Protein AF-A0A9P6MB24-F1 (afdb_monomer)

Sequence (117 aa):
MGVGLQVQPLVFEQLARLTQLQKLYVTWNPKPNLEDDEPVFQGSVDLRLDYGLGKLSSLRMLREISFVDTVQQMGEQEIDWILEHWKCVEEIYGELDSWNPDKDKALKERLALNGVS

Radius of gyration: 14.6 Å; Cα contacts (8 Å, |Δi|>4): 169; chains: 1; bounding box: 43×31×29 Å

Structure (mmCIF, N/CA/C/O backbone):
data_AF-A0A9P6MB24-F1
#
_entry.id   AF-A0A9P6MB24-F1
#
loop_
_atom_site.group_PDB
_atom_site.id
_atom_site.type_symbol
_atom_site.label_atom_id
_atom_site.label_alt_id
_atom_site.label_comp_id
_atom_site.label_asym_id
_atom_site.label_entity_id
_atom_site.label_seq_id
_atom_site.pdbx_PDB_ins_code
_atom_site.Cartn_x
_atom_site.Cartn_y
_atom_site.Cartn_z
_atom_site.occupancy
_atom_site.B_iso_or_equiv
_atom_site.auth_seq_id
_atom_site.auth_comp_id
_atom_site.auth_asym_id
_atom_site.auth_atom_id
_atom_site.pdbx_PDB_model_num
ATOM 1 N N . MET A 1 1 ? 18.573 -16.230 -15.167 1.00 31.64 1 MET A N 1
ATOM 2 C CA . MET A 1 1 ? 17.657 -17.271 -14.646 1.00 31.64 1 MET A CA 1
ATOM 3 C C . MET A 1 1 ? 16.977 -16.705 -13.408 1.00 31.64 1 MET A C 1
ATOM 5 O O . MET A 1 1 ? 17.660 -16.439 -12.430 1.00 31.64 1 MET A O 1
ATOM 9 N N . GLY A 1 2 ? 15.683 -16.385 -13.499 1.00 43.22 2 GLY A N 1
ATOM 10 C CA . GLY A 1 2 ? 14.943 -15.660 -12.462 1.00 43.22 2 GLY A CA 1
ATOM 11 C C . GLY A 1 2 ? 14.454 -16.584 -11.352 1.00 43.22 2 GLY A C 1
ATOM 12 O O . GLY A 1 2 ? 13.490 -17.316 -11.541 1.00 43.22 2 GLY A O 1
ATOM 13 N N . VAL A 1 3 ? 15.109 -16.527 -10.194 1.00 44.94 3 VAL A N 1
ATOM 14 C CA . VAL A 1 3 ? 14.710 -17.274 -8.986 1.00 44.94 3 VAL A CA 1
ATOM 15 C C . VAL A 1 3 ? 13.646 -16.523 -8.159 1.00 44.94 3 VAL A C 1
ATOM 17 O O . VAL A 1 3 ? 13.128 -17.059 -7.186 1.00 44.94 3 VAL A O 1
ATOM 20 N N . GLY A 1 4 ? 13.282 -15.292 -8.548 1.00 47.12 4 GLY A N 1
ATOM 21 C CA . GLY A 1 4 ? 12.396 -14.413 -7.768 1.00 47.12 4 GLY A CA 1
ATOM 22 C C . GLY A 1 4 ? 10.893 -14.715 -7.859 1.00 47.12 4 GLY A C 1
ATOM 23 O O . GLY A 1 4 ? 10.164 -14.456 -6.908 1.00 47.12 4 GLY A O 1
ATOM 24 N N . LEU A 1 5 ? 10.416 -15.312 -8.958 1.00 49.00 5 LEU A N 1
ATOM 25 C CA . LEU A 1 5 ? 8.972 -15.453 -9.224 1.00 49.00 5 LEU A CA 1
ATOM 26 C C . LEU A 1 5 ? 8.264 -16.527 -8.377 1.00 49.00 5 LEU A C 1
ATOM 28 O O . LEU A 1 5 ? 7.052 -16.461 -8.208 1.00 49.00 5 LEU A O 1
ATOM 32 N N . GLN A 1 6 ? 8.985 -17.514 -7.830 1.00 52.75 6 GLN A N 1
ATOM 33 C CA . GLN A 1 6 ? 8.358 -18.628 -7.097 1.00 52.75 6 GLN A CA 1
ATOM 34 C C . GLN A 1 6 ? 8.294 -18.437 -5.574 1.00 52.75 6 GLN A C 1
ATOM 36 O O . GLN A 1 6 ? 7.562 -19.165 -4.907 1.00 52.75 6 GLN A O 1
ATOM 41 N N . VAL A 1 7 ? 9.023 -17.471 -5.006 1.00 65.50 7 VAL A N 1
ATOM 42 C CA . VAL A 1 7 ? 9.099 -17.295 -3.541 1.00 65.50 7 VAL A CA 1
ATOM 43 C C . VAL A 1 7 ? 8.050 -16.306 -3.028 1.00 65.50 7 VAL A C 1
ATOM 45 O O . VAL A 1 7 ? 7.556 -16.440 -1.909 1.00 65.50 7 VAL A O 1
ATOM 48 N N . GLN A 1 8 ? 7.641 -15.346 -3.856 1.00 75.75 8 GLN A N 1
ATOM 49 C CA . GLN A 1 8 ? 6.714 -14.290 -3.457 1.00 75.75 8 GLN A CA 1
ATOM 50 C C . GLN A 1 8 ? 5.335 -14.794 -2.986 1.00 75.75 8 GLN A C 1
ATOM 52 O O . GLN A 1 8 ? 4.875 -14.333 -1.937 1.00 75.75 8 GLN A O 1
ATOM 57 N N . PRO A 1 9 ? 4.687 -15.776 -3.649 1.00 78.81 9 PRO A N 1
ATOM 58 C CA . PRO A 1 9 ? 3.403 -16.284 -3.174 1.00 78.81 9 PRO A CA 1
ATOM 59 C C . PRO A 1 9 ? 3.482 -16.886 -1.766 1.00 78.81 9 PRO A C 1
ATOM 61 O O . PRO A 1 9 ? 2.519 -16.762 -1.010 1.00 78.81 9 PRO A O 1
ATOM 64 N N . LEU A 1 10 ? 4.622 -17.498 -1.415 1.00 82.50 10 LEU A N 1
ATOM 65 C CA . LEU A 1 10 ? 4.873 -18.073 -0.093 1.00 82.50 10 LEU A CA 1
ATOM 66 C C . LEU A 1 10 ? 5.115 -16.981 0.955 1.00 82.50 10 LEU A C 1
ATOM 68 O O . LEU A 1 10 ? 4.602 -17.079 2.068 1.00 82.50 10 LEU A O 1
ATOM 72 N N . VAL A 1 11 ? 5.854 -15.923 0.602 1.00 85.25 11 VAL A N 1
ATOM 73 C CA . VAL A 1 11 ? 6.062 -14.760 1.482 1.00 85.25 11 VAL A CA 1
ATOM 74 C C . VAL A 1 11 ? 4.723 -14.116 1.829 1.00 85.25 11 VAL A C 1
ATOM 76 O O . VAL A 1 11 ? 4.441 -13.897 3.005 1.00 85.25 11 VAL A O 1
ATOM 79 N N . PHE A 1 12 ? 3.856 -13.895 0.838 1.00 89.56 12 PHE A N 1
ATOM 80 C CA . PHE A 1 12 ? 2.525 -13.343 1.082 1.00 89.56 12 PHE A CA 1
ATOM 81 C C . PHE A 1 12 ? 1.637 -14.253 1.929 1.00 89.56 12 PHE A C 1
ATOM 83 O O . PHE A 1 12 ? 0.909 -13.758 2.784 1.00 89.56 12 PHE A O 1
ATOM 90 N N . GLU A 1 13 ? 1.730 -15.573 1.773 1.00 88.88 13 GLU A N 1
ATOM 91 C CA . GLU A 1 13 ? 1.006 -16.510 2.640 1.00 88.88 13 GLU A CA 1
ATOM 92 C C . GLU A 1 13 ? 1.475 -16.471 4.093 1.00 88.88 13 GLU A C 1
ATOM 94 O O . GLU A 1 13 ? 0.653 -16.587 5.003 1.00 88.88 13 GLU A O 1
ATOM 99 N N . GLN A 1 14 ? 2.776 -16.300 4.332 1.00 90.94 14 GLN A N 1
ATOM 100 C CA . GLN A 1 14 ? 3.294 -16.142 5.689 1.00 90.94 14 GLN A CA 1
ATOM 101 C C . GLN A 1 14 ? 2.892 -14.790 6.280 1.00 90.94 14 GLN A C 1
ATOM 103 O O . GLN A 1 14 ? 2.415 -14.744 7.413 1.00 90.94 14 GLN A O 1
ATOM 108 N N . LEU A 1 15 ? 3.009 -13.707 5.507 1.00 91.44 15 LEU A N 1
ATOM 109 C CA . LEU A 1 15 ? 2.596 -12.371 5.938 1.00 91.44 15 LEU A CA 1
ATOM 110 C C . LEU A 1 15 ? 1.104 -12.330 6.271 1.00 91.44 15 LEU A C 1
ATOM 112 O O . LEU A 1 15 ? 0.745 -11.829 7.329 1.00 91.44 15 LEU A O 1
ATOM 116 N N . ALA A 1 16 ? 0.244 -12.943 5.455 1.00 93.44 16 ALA A N 1
ATOM 117 C CA . ALA A 1 16 ? -1.202 -12.980 5.678 1.00 93.44 16 ALA A CA 1
ATOM 118 C C . ALA A 1 16 ? -1.616 -13.614 7.023 1.00 93.44 16 ALA A C 1
ATOM 120 O O . ALA A 1 16 ? -2.724 -13.377 7.508 1.00 93.44 16 ALA A O 1
ATOM 121 N N . ARG A 1 17 ? -0.749 -14.410 7.660 1.00 95.25 17 ARG A N 1
ATOM 122 C CA . ARG A 1 17 ? -1.014 -14.996 8.987 1.00 95.25 17 ARG A CA 1
ATOM 123 C C . ARG A 1 17 ? -0.802 -14.002 10.128 1.00 95.25 17 ARG A C 1
ATOM 125 O O . ARG A 1 17 ? -1.284 -14.235 11.233 1.00 95.25 17 ARG A O 1
ATOM 132 N N . LEU A 1 18 ? -0.104 -12.898 9.881 1.00 95.94 18 LEU A N 1
ATOM 133 C CA . LEU A 1 18 ? 0.235 -11.889 10.880 1.00 95.94 18 LEU A CA 1
ATOM 134 C C . LEU A 1 18 ? -0.901 -10.866 11.029 1.00 95.94 18 LEU A C 1
ATOM 136 O O . LEU A 1 18 ? -0.725 -9.680 10.790 1.00 95.94 18 LEU A O 1
ATOM 140 N N . THR A 1 19 ? -2.090 -11.297 11.448 1.00 94.94 19 THR A N 1
ATOM 141 C CA . THR A 1 19 ? -3.299 -10.443 11.472 1.00 94.94 19 THR A CA 1
ATOM 142 C C . THR A 1 19 ? -3.222 -9.240 12.422 1.00 94.94 19 THR A C 1
ATOM 144 O O . THR A 1 19 ? -4.051 -8.336 12.341 1.00 94.94 19 THR A O 1
ATOM 147 N N . GLN A 1 20 ? -2.250 -9.225 13.338 1.00 96.38 20 GLN A N 1
ATOM 148 C CA . GLN A 1 20 ? -1.968 -8.105 14.243 1.00 96.38 20 GLN A CA 1
ATOM 149 C C . GLN A 1 20 ? -0.801 -7.224 13.772 1.00 96.38 20 GLN A C 1
ATOM 151 O O . GLN A 1 20 ? -0.381 -6.331 14.507 1.00 96.38 20 GLN A O 1
ATOM 156 N N . LEU A 1 21 ? -0.252 -7.477 12.580 1.00 97.06 21 LEU A N 1
ATOM 157 C CA . LEU A 1 21 ? 0.839 -6.687 12.023 1.00 97.06 21 LEU A CA 1
ATOM 158 C C . LEU A 1 21 ? 0.372 -5.246 11.806 1.00 97.06 21 LEU A C 1
ATOM 160 O O . LEU A 1 21 ? -0.616 -5.013 11.116 1.00 97.06 21 LEU A O 1
ATOM 164 N N . GLN A 1 22 ? 1.096 -4.297 12.398 1.00 97.38 22 GLN A N 1
ATOM 165 C CA . GLN A 1 22 ? 0.817 -2.862 12.266 1.00 97.38 22 GLN A CA 1
ATOM 166 C C . GLN A 1 22 ? 1.804 -2.152 11.345 1.00 97.38 22 GLN A C 1
ATOM 168 O O . GLN A 1 22 ? 1.457 -1.131 10.765 1.00 97.38 22 GLN A O 1
ATOM 173 N N . LYS A 1 23 ? 3.021 -2.681 11.202 1.00 96.44 23 LYS A N 1
ATOM 174 C CA . LYS A 1 23 ? 4.077 -2.081 10.388 1.00 96.44 23 LYS A CA 1
ATOM 175 C C . LYS A 1 23 ? 4.708 -3.140 9.500 1.00 96.44 23 LYS A C 1
ATOM 177 O O . LYS A 1 23 ? 5.101 -4.193 10.005 1.00 96.44 23 LYS A O 1
ATOM 182 N N . LEU A 1 24 ? 4.804 -2.863 8.206 1.00 93.06 24 LEU A N 1
ATOM 183 C CA . LEU A 1 24 ? 5.402 -3.753 7.217 1.00 93.06 24 LEU A CA 1
ATOM 184 C C . LEU A 1 24 ? 6.476 -3.002 6.427 1.00 93.06 24 LEU A C 1
ATOM 186 O O . LEU A 1 24 ? 6.169 -2.164 5.586 1.00 93.06 24 LEU A O 1
ATOM 190 N N . TYR A 1 25 ? 7.738 -3.340 6.679 1.00 90.12 25 TYR A N 1
ATOM 191 C CA . TYR A 1 25 ? 8.875 -2.810 5.930 1.00 90.12 25 TYR A CA 1
ATOM 192 C C . TYR A 1 25 ? 9.355 -3.867 4.944 1.00 90.12 25 TYR A C 1
ATOM 194 O O . TYR A 1 25 ? 9.815 -4.939 5.337 1.00 90.12 25 TYR A O 1
ATOM 202 N N . VAL A 1 26 ? 9.229 -3.552 3.664 1.00 84.75 26 VAL A N 1
ATOM 203 C CA . VAL A 1 26 ? 9.639 -4.380 2.532 1.00 84.75 26 VAL A CA 1
ATOM 204 C C . VAL A 1 26 ? 10.657 -3.616 1.696 1.00 84.75 26 VAL A C 1
ATOM 206 O O . VAL A 1 26 ? 10.565 -3.543 0.476 1.00 84.75 26 VAL A O 1
ATOM 209 N N . THR A 1 27 ? 11.612 -2.989 2.376 1.00 74.56 27 THR A N 1
ATOM 210 C CA . THR A 1 27 ? 12.689 -2.238 1.742 1.00 74.56 27 THR A CA 1
ATOM 211 C C . THR A 1 27 ? 13.747 -3.188 1.204 1.00 74.56 27 THR A C 1
ATOM 213 O O . THR A 1 27 ? 14.055 -4.229 1.798 1.00 74.56 27 THR A O 1
ATOM 216 N N . TRP A 1 28 ? 14.324 -2.830 0.063 1.00 68.94 28 TRP A N 1
ATOM 217 C CA . TRP A 1 28 ? 15.529 -3.490 -0.403 1.00 68.94 28 TRP A CA 1
ATOM 218 C C . TRP A 1 28 ? 16.729 -2.840 0.279 1.00 68.94 28 TRP A C 1
ATOM 220 O O . TRP A 1 28 ? 16.892 -1.628 0.243 1.00 68.94 28 TRP A O 1
ATOM 230 N N . ASN A 1 29 ? 17.575 -3.648 0.916 1.00 59.00 29 ASN A N 1
ATOM 231 C CA . ASN A 1 29 ? 18.870 -3.187 1.396 1.00 59.00 29 ASN A CA 1
ATOM 23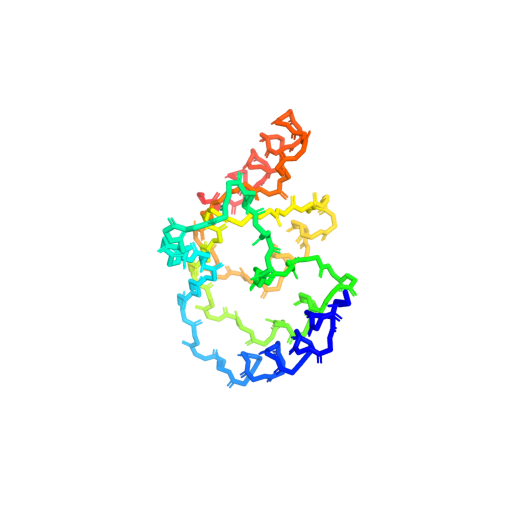2 C C . ASN A 1 29 ? 19.943 -3.837 0.515 1.00 59.00 29 ASN A C 1
ATOM 234 O O . ASN A 1 29 ? 20.293 -4.999 0.768 1.00 59.00 29 ASN A O 1
ATOM 238 N N . PRO A 1 30 ? 20.424 -3.166 -0.548 1.00 54.69 30 PRO A N 1
ATOM 239 C CA . PRO A 1 30 ? 21.525 -3.695 -1.328 1.00 54.69 30 PRO A CA 1
ATOM 240 C C . PRO A 1 30 ? 22.731 -3.825 -0.401 1.00 54.69 30 PRO A C 1
ATOM 242 O O . PRO A 1 30 ? 23.315 -2.836 0.040 1.00 54.69 30 PRO A O 1
ATOM 245 N N . LYS A 1 31 ? 23.136 -5.062 -0.095 1.00 55.03 31 LYS A N 1
ATOM 246 C CA . LYS A 1 31 ? 24.505 -5.261 0.376 1.00 55.03 31 LYS A CA 1
ATOM 247 C C . LYS A 1 31 ? 25.410 -4.794 -0.765 1.00 55.03 31 LYS A C 1
ATOM 249 O O . LYS A 1 31 ? 25.212 -5.276 -1.880 1.00 55.03 31 LYS A O 1
ATOM 254 N N . PRO A 1 32 ? 26.365 -3.883 -0.524 1.00 51.59 32 PRO A N 1
ATOM 255 C CA . PRO A 1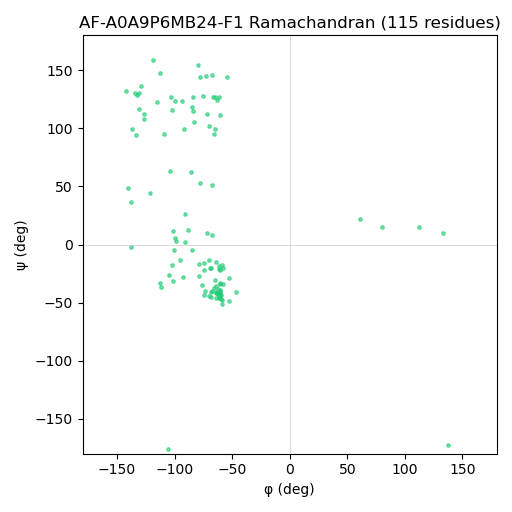 32 ? 27.298 -3.474 -1.558 1.00 51.59 32 PRO A CA 1
ATOM 256 C C . PRO A 1 32 ? 28.142 -4.696 -1.927 1.00 51.59 32 PRO A C 1
ATOM 258 O O . PRO A 1 32 ? 29.061 -5.068 -1.199 1.00 51.59 32 PRO A O 1
ATOM 261 N N . ASN A 1 33 ? 27.798 -5.367 -3.025 1.00 50.88 33 ASN A N 1
ATOM 262 C CA . ASN A 1 33 ? 28.731 -6.268 -3.678 1.00 50.88 33 ASN A CA 1
ATOM 263 C C . ASN A 1 33 ? 29.773 -5.367 -4.334 1.00 50.88 33 ASN A C 1
ATOM 265 O O . ASN A 1 33 ? 29.461 -4.604 -5.239 1.00 50.88 33 ASN A O 1
ATOM 269 N N . LEU A 1 34 ? 30.997 -5.426 -3.821 1.00 55.28 34 LEU A N 1
ATOM 270 C CA . LEU A 1 34 ? 32.122 -4.574 -4.209 1.00 55.28 34 LEU A CA 1
ATOM 271 C C . LEU A 1 34 ? 32.637 -4.821 -5.643 1.00 55.28 34 LEU A C 1
ATOM 273 O O . LEU A 1 34 ? 33.691 -4.293 -5.979 1.00 55.28 34 LEU A O 1
ATOM 277 N N . GLU A 1 35 ? 31.960 -5.629 -6.469 1.00 56.03 35 GLU A N 1
AT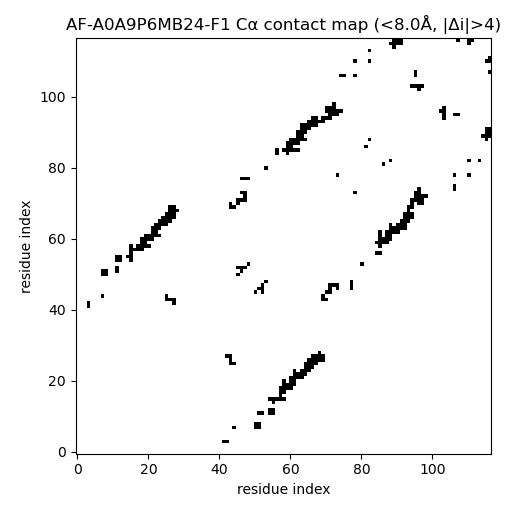OM 278 C CA . GLU A 1 35 ? 32.563 -6.169 -7.699 1.00 56.03 35 GLU A CA 1
ATOM 279 C C . GLU A 1 35 ? 31.674 -6.188 -8.957 1.00 56.03 35 GLU A C 1
ATOM 281 O O . GLU A 1 35 ? 32.200 -6.519 -10.012 1.00 56.03 35 GLU A O 1
ATOM 286 N N . ASP A 1 36 ? 30.399 -5.778 -8.916 1.00 52.09 36 ASP A N 1
ATOM 287 C CA . ASP A 1 36 ? 29.561 -5.719 -10.129 1.00 52.09 36 ASP A CA 1
ATOM 288 C C . ASP A 1 36 ? 28.836 -4.366 -10.247 1.00 52.09 36 ASP A C 1
ATOM 290 O O . ASP A 1 36 ? 27.995 -4.018 -9.419 1.00 52.09 36 ASP A O 1
ATOM 294 N N . ASP A 1 37 ? 29.162 -3.614 -11.303 1.00 52.53 37 ASP A N 1
ATOM 295 C CA . ASP A 1 37 ? 28.665 -2.263 -11.630 1.00 52.53 37 ASP A CA 1
ATOM 296 C C . ASP A 1 37 ? 27.198 -2.214 -12.113 1.00 52.53 37 ASP A C 1
ATOM 298 O O . ASP A 1 37 ? 26.724 -1.168 -12.562 1.00 52.53 37 ASP A O 1
ATOM 302 N N . GLU A 1 38 ? 26.439 -3.310 -12.014 1.00 51.81 38 GLU A N 1
ATOM 303 C CA . GLU A 1 38 ? 25.012 -3.299 -12.341 1.00 51.81 38 GLU A CA 1
ATOM 304 C C . GLU A 1 38 ? 24.147 -3.578 -11.105 1.00 51.81 38 GLU A C 1
ATOM 306 O O . GLU A 1 38 ? 24.280 -4.637 -10.482 1.00 51.81 38 GLU A O 1
ATOM 311 N N . PRO A 1 39 ? 23.214 -2.671 -10.743 1.00 48.84 39 PRO A N 1
ATOM 312 C CA . PRO A 1 39 ? 22.232 -2.945 -9.708 1.00 48.84 39 PRO A CA 1
ATOM 313 C C . PRO A 1 39 ? 21.308 -4.062 -10.195 1.00 48.84 39 PRO A C 1
ATOM 315 O O . PRO A 1 39 ? 20.324 -3.848 -10.903 1.00 48.84 39 PRO A O 1
ATOM 318 N N . VAL A 1 40 ? 21.627 -5.296 -9.817 1.00 50.62 40 VAL A N 1
ATOM 319 C CA . VAL A 1 40 ? 20.736 -6.430 -10.024 1.00 50.62 40 VAL A CA 1
ATOM 320 C C . VAL A 1 40 ? 19.555 -6.252 -9.065 1.00 50.62 40 VAL A C 1
ATOM 322 O O . VAL A 1 40 ? 19.669 -6.540 -7.875 1.00 50.62 40 VAL A O 1
ATOM 325 N N . PHE A 1 41 ? 18.414 -5.785 -9.583 1.00 54.06 41 PHE A N 1
ATOM 326 C CA . PHE A 1 41 ? 17.127 -5.640 -8.876 1.00 54.06 41 PHE A CA 1
ATOM 327 C C . PHE A 1 41 ? 16.502 -7.000 -8.492 1.00 54.06 41 PHE A C 1
ATOM 329 O O . PHE A 1 41 ? 15.352 -7.307 -8.808 1.00 54.06 41 PHE A O 1
ATOM 336 N N . GLN A 1 42 ? 17.265 -7.880 -7.846 1.00 52.66 42 GLN A N 1
ATOM 337 C CA . GLN A 1 42 ? 16.786 -9.171 -7.370 1.00 52.66 42 GLN A CA 1
ATOM 338 C C . GLN A 1 42 ? 16.293 -9.041 -5.928 1.00 52.66 42 GLN A C 1
ATOM 340 O O . GLN A 1 42 ? 17.081 -9.124 -4.990 1.00 52.66 42 GLN A O 1
ATOM 345 N N . GLY A 1 43 ? 14.975 -8.916 -5.744 1.00 59.09 43 GLY A N 1
ATOM 346 C CA . GLY A 1 43 ? 14.342 -9.391 -4.507 1.00 59.09 43 GLY A CA 1
ATOM 347 C C . GLY A 1 43 ? 13.354 -8.473 -3.794 1.00 59.09 43 GLY A C 1
ATOM 348 O O . GLY A 1 43 ? 12.968 -8.820 -2.679 1.00 59.09 43 GLY A O 1
ATOM 349 N N . SER A 1 44 ? 12.916 -7.352 -4.372 1.00 70.38 44 SER A N 1
ATOM 350 C CA . SER A 1 44 ? 11.799 -6.610 -3.776 1.00 70.38 44 SER A CA 1
ATOM 351 C C . SER A 1 44 ? 10.473 -7.338 -3.994 1.00 70.38 44 SER A C 1
ATOM 353 O O . SER A 1 44 ? 10.251 -7.984 -5.019 1.00 70.38 44 SER A O 1
ATOM 355 N N . VAL A 1 45 ? 9.583 -7.242 -3.011 1.00 83.25 45 VAL A N 1
ATOM 356 C CA . VAL A 1 45 ? 8.221 -7.762 -3.128 1.00 83.25 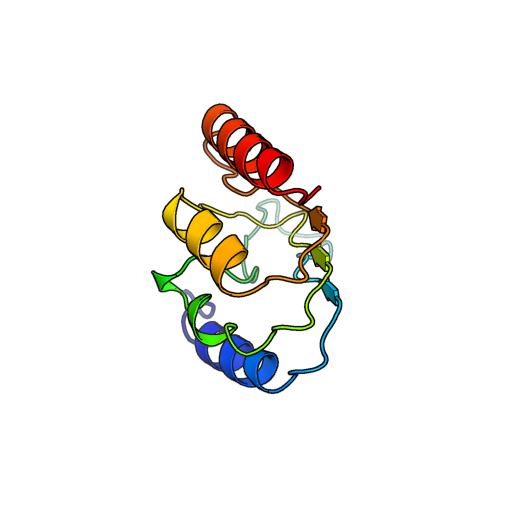45 VAL A CA 1
ATOM 357 C C . VAL A 1 45 ? 7.414 -6.820 -4.015 1.00 83.25 45 VAL A C 1
ATOM 359 O O . VAL A 1 45 ? 7.364 -5.617 -3.768 1.00 83.25 45 VAL A O 1
ATOM 362 N N . ASP A 1 46 ? 6.777 -7.381 -5.033 1.00 87.75 46 ASP A N 1
ATOM 363 C CA . ASP A 1 46 ? 5.882 -6.664 -5.937 1.00 87.75 46 ASP A CA 1
ATOM 364 C C . ASP A 1 46 ? 4.480 -6.575 -5.325 1.00 87.75 46 ASP A C 1
ATOM 366 O O . ASP A 1 46 ? 3.809 -7.588 -5.112 1.00 87.75 46 ASP A O 1
ATOM 370 N N . LEU A 1 47 ? 4.033 -5.368 -5.012 1.00 89.75 47 LEU A N 1
ATOM 371 C CA . LEU A 1 47 ? 2.760 -5.146 -4.337 1.00 89.75 47 LEU A CA 1
ATOM 372 C C . LEU A 1 47 ? 1.595 -4.954 -5.322 1.00 89.75 47 LEU A C 1
ATOM 374 O O . LEU A 1 47 ? 0.595 -4.338 -4.973 1.00 89.75 47 LEU A O 1
ATOM 378 N N . ARG A 1 48 ? 1.670 -5.499 -6.539 1.00 92.25 48 ARG A N 1
ATOM 379 C CA . ARG A 1 48 ? 0.524 -5.562 -7.457 1.00 92.25 48 ARG A CA 1
ATOM 380 C C . ARG A 1 48 ? -0.434 -6.699 -7.123 1.00 92.25 48 ARG A C 1
ATOM 382 O O . ARG A 1 48 ? -0.053 -7.742 -6.574 1.00 92.25 48 ARG A O 1
ATOM 389 N N . LEU A 1 49 ? -1.697 -6.533 -7.511 1.00 92.00 49 LEU A N 1
ATOM 390 C CA . LEU A 1 49 ? -2.723 -7.556 -7.300 1.00 92.00 49 LEU A CA 1
ATOM 391 C C . LEU A 1 49 ? -2.387 -8.868 -8.014 1.00 92.00 49 LEU A C 1
ATOM 393 O O . LEU A 1 49 ? -2.490 -9.931 -7.397 1.00 92.00 49 LEU A O 1
ATOM 397 N N . ASP A 1 50 ? -1.878 -8.781 -9.245 1.00 89.44 50 ASP A N 1
ATOM 398 C CA . ASP A 1 50 ? -1.455 -9.933 -10.055 1.00 89.44 50 ASP A CA 1
ATOM 399 C C . ASP A 1 50 ? -0.331 -10.755 -9.403 1.00 89.44 50 ASP A C 1
ATOM 401 O O . ASP A 1 50 ? -0.168 -11.941 -9.695 1.00 89.44 50 ASP A O 1
ATOM 405 N N . TYR A 1 51 ? 0.418 -10.147 -8.478 1.00 86.94 51 TYR A N 1
ATOM 406 C CA . TYR A 1 51 ? 1.539 -10.776 -7.779 1.00 86.94 51 TYR A CA 1
ATOM 407 C C . TYR A 1 51 ? 1.176 -11.262 -6.373 1.00 86.94 51 TYR A C 1
ATOM 409 O O . TYR A 1 51 ? 1.965 -11.961 -5.735 1.00 86.94 51 TYR A O 1
ATOM 417 N N . GLY A 1 52 ? -0.046 -10.981 -5.910 1.00 89.12 52 GLY A N 1
ATOM 418 C CA . GLY A 1 52 ? -0.595 -11.543 -4.681 1.00 89.12 52 GLY A CA 1
ATOM 419 C C . GLY A 1 52 ? -0.803 -10.554 -3.539 1.00 89.12 52 GLY A C 1
ATOM 420 O O . GLY A 1 52 ? -1.071 -11.021 -2.431 1.00 89.12 52 GLY A O 1
ATOM 421 N N . LEU A 1 53 ? -0.777 -9.234 -3.789 1.00 92.44 53 LEU A N 1
ATOM 422 C CA . LEU A 1 53 ? -1.222 -8.224 -2.812 1.00 92.44 53 LEU A CA 1
ATOM 423 C C . LEU A 1 53 ? -2.574 -8.614 -2.186 1.00 92.44 53 LEU A C 1
ATOM 425 O O . LEU A 1 53 ? -2.738 -8.562 -0.970 1.00 92.44 53 LEU A O 1
ATOM 429 N N . GLY A 1 54 ? -3.494 -9.141 -3.004 1.00 93.12 54 GLY A N 1
ATOM 430 C CA . GLY A 1 54 ? -4.811 -9.630 -2.582 1.00 93.12 54 GLY A CA 1
ATOM 431 C C . GLY A 1 54 ? -4.797 -10.642 -1.425 1.00 93.12 54 GLY A C 1
ATOM 432 O O . GLY A 1 54 ? -5.738 -10.698 -0.629 1.00 93.12 54 GLY A O 1
ATOM 433 N N . LYS A 1 55 ? -3.718 -11.425 -1.282 1.00 93.25 55 LYS A N 1
ATOM 434 C CA . LYS A 1 55 ? -3.559 -12.395 -0.185 1.00 93.25 55 LYS A CA 1
ATOM 435 C C . LYS A 1 55 ? -3.383 -11.717 1.178 1.00 93.25 55 LYS A C 1
ATOM 437 O O . LYS A 1 55 ? -3.629 -12.350 2.199 1.00 93.25 55 LYS A O 1
ATOM 442 N N . LEU A 1 56 ? -2.988 -10.445 1.208 1.00 94.31 56 LEU A N 1
ATOM 443 C CA . LEU A 1 56 ? -2.726 -9.672 2.423 1.00 94.31 56 LEU A CA 1
ATOM 444 C C . LEU A 1 56 ? -3.973 -8.968 2.985 1.00 94.31 56 LEU A C 1
ATOM 446 O O . LEU A 1 56 ? -3.862 -8.126 3.876 1.00 94.31 56 LEU A O 1
ATOM 450 N N . SER A 1 57 ? -5.174 -9.304 2.504 1.00 95.06 57 SER A N 1
ATOM 451 C CA . SER A 1 57 ? -6.449 -8.724 2.970 1.00 95.06 57 SER A CA 1
ATOM 452 C C . SER A 1 57 ? -6.748 -8.980 4.453 1.00 95.06 57 SER A C 1
ATOM 454 O O . SER A 1 57 ? -7.576 -8.302 5.066 1.00 95.06 57 SER A O 1
ATOM 456 N N . SER A 1 58 ? -6.078 -9.963 5.054 1.00 95.88 58 SER A N 1
ATOM 457 C CA . SER A 1 58 ? -6.166 -10.271 6.481 1.00 95.88 58 SER A CA 1
ATOM 458 C C . SER A 1 58 ? -5.414 -9.273 7.369 1.00 95.88 58 SER A C 1
ATOM 460 O O . SER A 1 58 ? -5.680 -9.227 8.573 1.00 95.88 58 SER A O 1
ATOM 462 N N . LEU A 1 59 ? -4.514 -8.455 6.809 1.00 96.19 59 LEU A N 1
ATOM 463 C CA . LEU A 1 59 ? -3.699 -7.470 7.530 1.00 96.19 59 LEU A CA 1
ATOM 464 C C . LEU A 1 59 ? -4.487 -6.197 7.876 1.00 96.19 59 LEU A C 1
ATOM 466 O O . LEU A 1 59 ? -4.086 -5.081 7.574 1.00 96.19 59 LEU A O 1
ATOM 470 N N . ARG A 1 60 ? -5.638 -6.352 8.529 1.00 94.94 60 ARG A N 1
ATOM 471 C CA . ARG A 1 60 ? -6.572 -5.245 8.808 1.00 94.94 60 ARG A CA 1
ATOM 472 C C . ARG A 1 60 ? -6.049 -4.230 9.823 1.00 94.94 60 ARG A C 1
ATOM 474 O O . ARG A 1 60 ? -6.566 -3.123 9.883 1.00 94.94 60 ARG A O 1
ATOM 481 N N . MET A 1 61 ? -5.061 -4.623 10.626 1.00 97.06 61 MET A N 1
ATOM 482 C CA . MET A 1 61 ? -4.423 -3.769 11.631 1.00 97.06 61 MET A CA 1
ATOM 483 C C . MET A 1 61 ? -3.206 -3.016 11.085 1.00 97.06 61 MET A C 1
ATOM 485 O O . MET A 1 61 ? -2.554 -2.313 11.857 1.00 97.06 61 MET A O 1
ATOM 489 N N . LEU A 1 62 ? -2.886 -3.174 9.795 1.00 97.62 62 LEU A N 1
ATOM 490 C CA . LEU A 1 62 ? -1.746 -2.515 9.173 1.00 97.62 62 LEU A CA 1
ATOM 491 C C . LEU A 1 62 ? -1.963 -1.001 9.175 1.00 97.62 62 LEU A C 1
ATOM 493 O O . LEU A 1 62 ? -3.000 -0.530 8.718 1.00 97.62 62 LEU A O 1
ATOM 497 N N . ARG A 1 63 ? -0.982 -0.275 9.708 1.00 97.69 63 ARG A N 1
ATOM 498 C CA . ARG A 1 63 ? -0.949 1.189 9.802 1.00 97.69 63 ARG A CA 1
ATOM 499 C C . ARG A 1 63 ? 0.116 1.798 8.915 1.00 97.69 63 ARG A C 1
ATOM 501 O O . ARG A 1 63 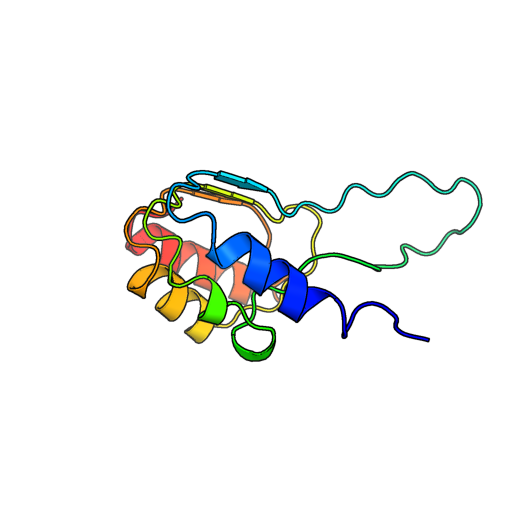? -0.097 2.850 8.335 1.00 97.69 63 ARG A O 1
ATOM 508 N N . GLU A 1 64 ? 1.247 1.120 8.803 1.00 97.38 64 GLU A N 1
ATOM 509 C CA . GLU A 1 64 ? 2.404 1.628 8.086 1.00 97.38 64 GLU A CA 1
ATOM 510 C C . GLU A 1 64 ? 2.926 0.563 7.131 1.00 97.38 64 GLU A C 1
ATOM 512 O O . GLU A 1 64 ? 3.157 -0.588 7.527 1.00 97.38 64 GLU A O 1
ATOM 517 N N . ILE A 1 65 ? 3.142 0.952 5.880 1.00 95.00 65 ILE A N 1
ATOM 518 C CA . ILE A 1 65 ? 3.848 0.131 4.904 1.00 95.00 65 ILE A CA 1
ATOM 519 C C . ILE A 1 65 ? 4.951 0.950 4.248 1.00 95.00 65 ILE A C 1
ATOM 521 O O . ILE A 1 65 ? 4.764 2.105 3.882 1.00 95.00 65 ILE A O 1
ATOM 525 N N . SER A 1 66 ? 6.121 0.341 4.106 1.00 92.81 66 SER A N 1
ATOM 526 C CA . SER A 1 66 ? 7.269 0.968 3.472 1.00 92.81 66 SER A CA 1
ATOM 527 C C . SER A 1 66 ? 7.919 0.006 2.500 1.00 92.81 66 SER A C 1
ATOM 529 O O . SER A 1 66 ? 8.219 -1.134 2.844 1.00 92.81 66 SER A O 1
ATOM 531 N N . PHE A 1 67 ? 8.151 0.479 1.290 1.00 91.25 67 PHE A N 1
ATOM 532 C CA . PHE A 1 67 ? 8.841 -0.226 0.217 1.00 91.25 67 PHE A CA 1
ATOM 533 C C . PHE A 1 67 ? 9.793 0.747 -0.493 1.00 91.25 67 PHE A C 1
ATOM 535 O O . PHE A 1 67 ? 9.980 0.711 -1.707 1.00 91.25 67 PHE A O 1
ATOM 542 N N . VAL A 1 68 ? 10.400 1.646 0.287 1.00 88.19 68 VAL A N 1
ATOM 543 C CA . VAL A 1 68 ? 11.474 2.535 -0.172 1.00 88.19 68 VAL A CA 1
ATOM 544 C C . VAL A 1 68 ? 12.602 1.702 -0.787 1.00 88.19 68 VAL A C 1
ATOM 546 O O . VAL A 1 68 ? 12.865 0.575 -0.354 1.00 88.19 68 VAL A O 1
ATOM 549 N N . ASP A 1 69 ? 13.223 2.253 -1.828 1.00 83.75 69 ASP A N 1
ATOM 550 C CA . ASP A 1 69 ? 14.264 1.600 -2.630 1.00 83.75 69 ASP A CA 1
ATOM 551 C C . ASP A 1 69 ? 13.796 0.317 -3.339 1.00 83.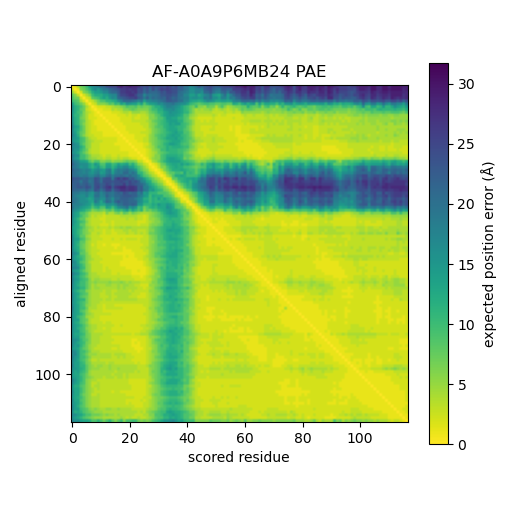75 69 ASP A C 1
ATOM 553 O O . ASP A 1 69 ? 14.604 -0.528 -3.728 1.00 83.75 69 ASP A O 1
ATOM 557 N N . THR A 1 70 ? 12.484 0.161 -3.539 1.00 84.38 70 THR A N 1
ATOM 558 C CA . THR A 1 70 ? 11.923 -0.893 -4.389 1.00 84.38 70 THR A CA 1
ATOM 559 C C . THR A 1 70 ? 11.273 -0.314 -5.634 1.00 84.38 70 THR A C 1
ATOM 561 O O . THR A 1 70 ? 10.707 0.774 -5.603 1.00 84.38 70 THR A O 1
ATOM 564 N N . VAL A 1 71 ? 11.331 -1.074 -6.727 1.00 87.62 71 VAL A N 1
ATOM 565 C CA . VAL A 1 71 ? 10.630 -0.731 -7.966 1.00 87.62 71 VAL A CA 1
ATOM 566 C C . VAL A 1 71 ? 9.199 -1.244 -7.864 1.00 87.62 71 VAL A C 1
ATOM 568 O O . VAL A 1 71 ? 8.989 -2.454 -7.767 1.00 87.62 71 VAL A O 1
ATOM 571 N N . GLN A 1 72 ? 8.223 -0.338 -7.915 1.00 90.25 72 GLN A N 1
ATOM 572 C CA . GLN A 1 72 ? 6.800 -0.682 -7.980 1.00 90.25 72 GLN A CA 1
ATOM 573 C C . GLN A 1 72 ? 6.161 -0.142 -9.260 1.00 90.25 72 GLN A C 1
ATOM 575 O O . GLN A 1 72 ? 6.674 0.770 -9.910 1.00 90.25 72 GLN A O 1
ATOM 580 N N . GLN A 1 73 ? 5.033 -0.746 -9.632 1.00 92.94 73 GLN A N 1
ATOM 581 C CA . GLN A 1 73 ? 4.240 -0.395 -10.814 1.00 92.94 73 GLN A CA 1
ATOM 582 C C . GLN A 1 73 ? 2.744 -0.476 -10.509 1.00 92.94 73 GLN A C 1
ATOM 584 O O . GLN A 1 73 ? 1.980 -1.128 -11.222 1.00 92.94 73 GLN A O 1
ATOM 589 N N . MET A 1 74 ? 2.323 0.131 -9.406 1.00 94.19 74 MET A N 1
ATOM 590 C CA . MET A 1 74 ? 0.928 0.128 -8.989 1.00 94.19 74 MET A CA 1
ATOM 591 C C . MET A 1 74 ? 0.060 0.938 -9.950 1.00 94.19 74 MET A C 1
ATOM 593 O O . MET A 1 74 ? 0.478 1.943 -10.531 1.00 94.19 74 MET A O 1
ATOM 597 N N . GLY A 1 75 ? -1.173 0.490 -10.138 1.00 95.88 75 GLY A N 1
ATOM 598 C CA . GLY A 1 75 ? -2.233 1.250 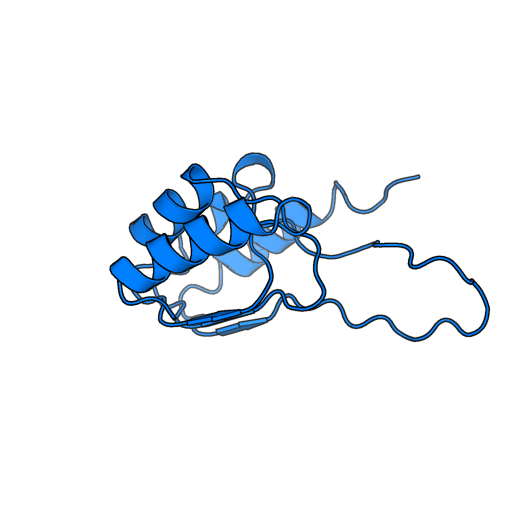-10.775 1.00 95.88 75 GLY A CA 1
ATOM 599 C C . GLY A 1 75 ? -3.254 1.743 -9.759 1.00 95.88 75 GLY A C 1
ATOM 600 O O . GLY A 1 75 ? -3.147 1.533 -8.554 1.00 95.88 75 GLY A O 1
ATOM 601 N N . GLU A 1 76 ? -4.298 2.381 -10.275 1.00 96.75 76 GLU A N 1
ATOM 602 C CA . GLU A 1 76 ? -5.447 2.795 -9.470 1.00 96.75 76 GLU A CA 1
ATOM 603 C C . GLU A 1 76 ? -6.118 1.620 -8.749 1.00 96.75 76 GLU A C 1
ATOM 605 O O . GLU A 1 76 ? -6.583 1.776 -7.624 1.00 96.75 76 GLU A O 1
ATOM 61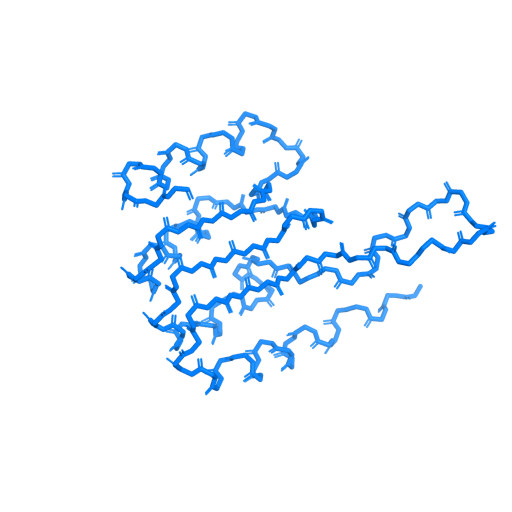0 N N . GLN A 1 77 ? -6.119 0.440 -9.373 1.00 97.44 77 GLN A N 1
ATOM 611 C CA . GLN A 1 77 ? -6.731 -0.763 -8.822 1.00 97.44 77 GLN A CA 1
ATOM 612 C C . GLN A 1 77 ? -6.042 -1.223 -7.529 1.00 97.44 77 GLN A C 1
ATOM 614 O O . GLN A 1 77 ? -6.723 -1.604 -6.578 1.00 97.44 77 GLN A O 1
ATOM 619 N N . GLU A 1 78 ? -4.709 -1.165 -7.463 1.00 96.75 78 GLU A N 1
ATOM 620 C CA . GLU A 1 78 ? -3.961 -1.440 -6.233 1.00 96.75 78 GLU A CA 1
ATOM 621 C C . GLU A 1 78 ? -4.311 -0.438 -5.128 1.00 96.75 78 GLU A C 1
ATOM 623 O O . GLU A 1 78 ? -4.517 -0.842 -3.984 1.00 96.75 78 GLU A O 1
ATOM 628 N N . ILE A 1 79 ? -4.431 0.852 -5.463 1.00 97.19 79 ILE A N 1
ATOM 629 C CA . ILE A 1 79 ? -4.788 1.898 -4.493 1.00 97.19 79 ILE A CA 1
ATOM 630 C C . ILE A 1 79 ? -6.195 1.679 -3.942 1.00 97.19 79 ILE A C 1
ATOM 632 O O . ILE A 1 79 ? -6.392 1.718 -2.728 1.00 97.19 79 ILE A O 1
ATOM 636 N N . ASP A 1 80 ? -7.162 1.395 -4.811 1.00 97.31 80 ASP A N 1
ATOM 637 C CA . ASP A 1 80 ? -8.529 1.085 -4.392 1.00 97.31 80 ASP A CA 1
ATOM 638 C C . ASP A 1 80 ? -8.577 -0.138 -3.492 1.00 97.31 80 ASP A C 1
ATOM 640 O O . ASP A 1 80 ? -9.227 -0.121 -2.445 1.00 97.31 80 ASP A O 1
ATOM 644 N N . TRP A 1 81 ? -7.830 -1.179 -3.853 1.00 97.38 81 TRP A N 1
ATOM 645 C CA . TRP A 1 81 ? -7.751 -2.378 -3.043 1.00 97.38 81 TRP A CA 1
ATOM 646 C C . TRP A 1 81 ? -7.167 -2.093 -1.652 1.00 97.38 81 TRP A C 1
ATOM 648 O O . TRP A 1 81 ? -7.735 -2.552 -0.656 1.00 97.38 81 TRP A O 1
ATOM 658 N N . ILE A 1 82 ? -6.080 -1.311 -1.571 1.00 96.12 82 ILE A N 1
ATOM 659 C CA . ILE A 1 82 ? -5.442 -0.902 -0.309 1.00 96.12 82 ILE A CA 1
ATOM 660 C C . ILE A 1 82 ? -6.444 -0.141 0.561 1.00 96.12 82 ILE A C 1
ATOM 662 O O . ILE A 1 82 ? -6.664 -0.509 1.715 1.00 96.12 82 ILE A O 1
ATOM 666 N N . LEU A 1 83 ? -7.108 0.871 0.000 1.00 95.75 83 LEU A N 1
ATOM 667 C CA . LEU A 1 83 ? -8.089 1.685 0.718 1.00 95.75 83 LEU A CA 1
ATOM 668 C C . LEU A 1 83 ? -9.321 0.878 1.144 1.00 95.75 83 LEU A C 1
ATOM 670 O O . LEU A 1 83 ? -9.949 1.178 2.162 1.00 95.75 83 LEU A O 1
ATOM 674 N N . GLU A 1 84 ? -9.703 -0.151 0.390 1.00 97.06 84 GLU A N 1
ATOM 675 C CA . GLU A 1 84 ? -10.814 -1.032 0.733 1.00 97.06 84 GLU A CA 1
ATOM 676 C C . GLU A 1 84 ? -10.464 -2.000 1.873 1.00 97.06 84 GLU A C 1
ATOM 678 O O . GLU A 1 84 ? -11.269 -2.175 2.791 1.00 97.06 84 GLU A O 1
ATOM 683 N N . HIS A 1 85 ? -9.274 -2.601 1.855 1.00 96.50 85 HIS A N 1
ATOM 684 C CA . HIS A 1 85 ? -8.944 -3.730 2.730 1.00 96.50 85 HIS A CA 1
ATOM 685 C C . HIS A 1 85 ? -8.088 -3.348 3.942 1.00 96.50 85 HIS A C 1
ATOM 687 O O . HIS A 1 85 ? -8.234 -3.949 5.011 1.00 96.50 85 HIS A O 1
ATOM 693 N N . TRP A 1 86 ? -7.231 -2.336 3.821 1.00 96.12 86 TRP A N 1
ATOM 694 C CA . TRP A 1 86 ? -6.349 -1.860 4.888 1.00 96.12 86 TRP A CA 1
ATOM 695 C C . TRP A 1 86 ? -6.883 -0.565 5.496 1.00 96.12 86 TRP A C 1
ATOM 697 O O . TRP A 1 86 ? -6.256 0.485 5.450 1.00 96.12 86 TRP A O 1
ATOM 707 N N . LYS A 1 87 ? -8.068 -0.647 6.110 1.00 94.44 87 LYS A N 1
ATOM 708 C CA . LYS A 1 87 ? -8.784 0.509 6.686 1.00 94.44 87 LYS A CA 1
ATOM 709 C C . LYS A 1 87 ? -8.029 1.278 7.771 1.00 94.44 87 LYS A C 1
ATOM 711 O O . LYS A 1 87 ? -8.434 2.387 8.100 1.00 94.44 87 LYS A O 1
ATOM 716 N N . CYS A 1 88 ? -7.003 0.677 8.363 1.00 96.8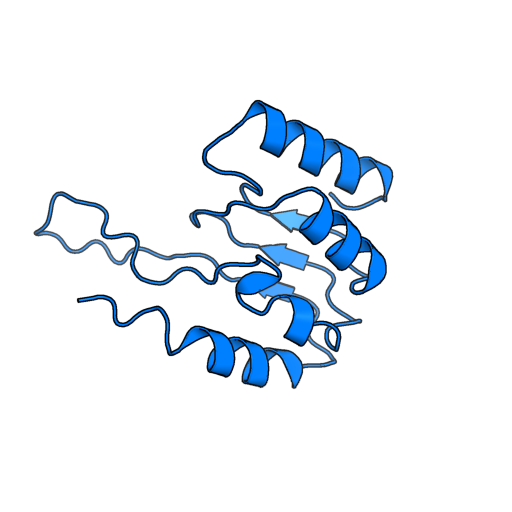1 88 CYS A N 1
ATOM 717 C CA . CYS A 1 88 ? -6.182 1.308 9.388 1.00 96.81 88 CYS A CA 1
ATOM 718 C C . CYS A 1 88 ? -4.871 1.876 8.843 1.00 96.81 88 CYS A C 1
ATOM 720 O O . CYS A 1 88 ? -4.080 2.345 9.654 1.00 96.81 88 CYS A O 1
ATOM 722 N N . VAL A 1 89 ? -4.624 1.814 7.527 1.00 97.31 89 VAL A N 1
ATOM 723 C CA . VAL A 1 89 ? -3.392 2.352 6.952 1.00 97.31 89 VAL A CA 1
ATOM 724 C C . VAL A 1 89 ? -3.392 3.870 7.100 1.00 97.31 89 VAL A C 1
ATOM 726 O O . VAL A 1 89 ? -4.357 4.544 6.749 1.00 97.31 89 VAL A O 1
ATOM 729 N N . GLU A 1 90 ? -2.320 4.381 7.680 1.00 97.56 90 GLU A N 1
ATOM 730 C CA . GLU A 1 90 ? -2.093 5.792 7.977 1.00 97.56 90 GLU A CA 1
ATOM 731 C C . GLU A 1 90 ? -0.954 6.329 7.103 1.00 97.56 90 GLU A C 1
ATOM 733 O O . GLU A 1 90 ? -0.999 7.487 6.703 1.00 97.56 90 GLU A O 1
ATOM 738 N N . GLU A 1 91 ? 0.042 5.497 6.772 1.00 97.44 91 GLU A N 1
ATOM 739 C CA . GLU A 1 91 ? 1.265 5.929 6.087 1.00 97.44 91 GLU A CA 1
ATOM 740 C C . GLU A 1 91 ? 1.747 4.893 5.053 1.00 97.44 91 GLU A C 1
ATOM 742 O O . GLU A 1 91 ? 1.856 3.694 5.351 1.00 97.44 91 GLU A O 1
ATOM 747 N N . ILE A 1 92 ? 2.066 5.361 3.839 1.00 96.00 92 ILE A N 1
ATOM 748 C CA . ILE A 1 92 ? 2.642 4.561 2.748 1.00 96.00 92 ILE A CA 1
ATOM 749 C C . ILE A 1 92 ? 3.930 5.215 2.236 1.00 96.00 92 ILE A C 1
ATOM 751 O O . ILE A 1 92 ? 3.917 6.249 1.574 1.00 96.00 92 ILE A O 1
ATOM 755 N N . TYR A 1 93 ? 5.063 4.556 2.472 1.00 94.31 93 TYR A N 1
ATOM 756 C CA . TYR A 1 93 ? 6.380 5.046 2.072 1.00 94.31 93 TYR A CA 1
ATOM 757 C C . TYR A 1 93 ? 6.922 4.323 0.836 1.00 94.31 93 TYR A C 1
ATOM 759 O O . TYR A 1 93 ? 7.083 3.102 0.840 1.00 94.31 93 TYR A O 1
ATOM 767 N N . GLY A 1 94 ? 7.307 5.095 -0.180 1.00 92.25 94 GLY A N 1
ATOM 768 C CA . GLY A 1 94 ? 7.968 4.604 -1.390 1.00 92.25 94 GLY A CA 1
ATOM 769 C C . GLY A 1 94 ? 7.431 5.252 -2.665 1.00 92.25 94 GLY A C 1
ATOM 770 O O . GLY A 1 94 ? 6.647 6.205 -2.630 1.00 92.25 94 GLY A O 1
ATOM 771 N N . GLU A 1 95 ? 7.882 4.740 -3.804 1.00 93.56 95 GLU A N 1
ATOM 772 C CA . GLU A 1 95 ? 7.326 5.061 -5.119 1.00 93.56 95 GLU A CA 1
ATOM 773 C C . GLU A 1 95 ? 6.271 4.015 -5.471 1.00 93.56 95 GLU A C 1
ATOM 775 O O . GLU A 1 95 ? 6.558 2.822 -5.454 1.00 93.56 95 GLU A O 1
ATOM 780 N N . LEU A 1 96 ? 5.045 4.450 -5.753 1.00 94.00 96 LEU A N 1
ATOM 781 C CA . LEU A 1 96 ? 3.940 3.597 -6.193 1.00 94.00 96 LEU A CA 1
ATOM 782 C C . LEU A 1 96 ? 4.118 3.208 -7.662 1.00 94.00 96 LEU A C 1
ATOM 784 O O . LEU A 1 96 ? 3.780 2.091 -8.049 1.00 94.00 96 LEU A O 1
ATOM 788 N N . ASP A 1 97 ? 4.674 4.111 -8.472 1.00 94.06 97 ASP A N 1
ATOM 789 C CA . ASP A 1 97 ? 5.070 3.844 -9.853 1.00 94.06 97 ASP A CA 1
ATOM 790 C C . ASP A 1 97 ? 6.439 4.469 -10.147 1.00 94.06 97 ASP A C 1
ATOM 792 O O . ASP A 1 97 ? 6.557 5.661 -10.430 1.00 94.06 97 ASP A O 1
ATOM 796 N N . SER A 1 98 ? 7.487 3.647 -10.108 1.00 90.50 98 SER A N 1
ATOM 797 C CA . SER A 1 98 ? 8.865 4.108 -10.317 1.00 90.50 98 SER A CA 1
ATOM 798 C C . SER A 1 98 ? 9.163 4.531 -11.757 1.00 90.50 98 SER A C 1
ATOM 800 O O . SER A 1 98 ? 10.220 5.094 -12.032 1.00 90.50 98 SER A O 1
ATOM 802 N N . TRP A 1 99 ? 8.296 4.206 -12.720 1.00 92.12 99 TRP A N 1
ATOM 803 C CA . TRP A 1 99 ? 8.550 4.475 -14.140 1.00 92.12 99 TRP A CA 1
ATOM 804 C C . TRP A 1 99 ? 7.788 5.698 -14.642 1.00 92.12 99 TRP A C 1
ATOM 806 O O . TRP A 1 99 ? 8.135 6.251 -15.687 1.00 92.12 99 TRP A O 1
ATOM 816 N N . ASN A 1 100 ? 6.761 6.130 -13.911 1.00 95.25 100 ASN A N 1
ATOM 817 C CA . ASN A 1 100 ? 5.937 7.268 -14.275 1.00 95.25 100 ASN A CA 1
ATOM 818 C C . ASN A 1 100 ? 5.722 8.204 -13.070 1.00 95.25 100 ASN A C 1
ATOM 820 O O . ASN A 1 100 ? 4.760 8.021 -12.320 1.00 95.25 100 ASN A O 1
ATOM 824 N N . PRO A 1 101 ? 6.562 9.248 -12.917 1.00 95.12 101 PRO A N 1
ATOM 825 C CA . PRO A 1 101 ? 6.471 10.195 -11.804 1.00 95.12 101 PRO A CA 1
ATOM 826 C C . PRO A 1 101 ? 5.139 10.952 -11.725 1.00 95.12 101 PRO A C 1
ATOM 828 O O . PRO A 1 101 ? 4.654 11.238 -10.631 1.00 95.12 101 PRO A O 1
ATOM 831 N N . ASP A 1 102 ? 4.522 11.266 -12.869 1.00 97.38 102 ASP A N 1
ATOM 832 C CA . ASP A 1 102 ? 3.228 11.959 -12.898 1.00 97.38 102 ASP A CA 1
ATOM 833 C C . ASP A 1 102 ? 2.112 11.052 -12.369 1.00 97.38 102 ASP A C 1
ATOM 835 O O . ASP A 1 102 ? 1.251 11.485 -11.599 1.00 97.38 102 ASP A O 1
ATOM 839 N N . LYS A 1 103 ? 2.153 9.767 -12.741 1.00 96.81 103 LYS A N 1
ATOM 840 C CA . LYS A 1 103 ? 1.230 8.755 -12.225 1.00 96.81 103 LYS A CA 1
ATOM 841 C C . LYS A 1 103 ? 1.479 8.475 -10.744 1.00 96.81 103 LYS A C 1
ATOM 843 O O . LYS A 1 103 ? 0.513 8.446 -9.989 1.00 96.81 103 LYS A O 1
ATOM 848 N N . ASP A 1 104 ? 2.733 8.321 -10.316 1.00 96.81 104 ASP A N 1
ATOM 849 C CA . ASP A 1 104 ? 3.093 8.164 -8.899 1.00 96.81 104 ASP A CA 1
ATOM 850 C C . ASP A 1 104 ? 2.498 9.292 -8.051 1.00 96.81 104 ASP A C 1
ATOM 852 O O . ASP A 1 104 ? 1.802 9.043 -7.063 1.00 96.81 104 ASP A O 1
ATOM 856 N N . LYS A 1 105 ? 2.684 10.538 -8.498 1.00 97.25 105 LYS A N 1
ATOM 857 C CA . LYS A 1 105 ? 2.125 11.715 -7.837 1.00 97.25 105 LYS A CA 1
ATOM 858 C C . LYS A 1 105 ? 0.598 11.658 -7.752 1.00 97.25 105 LYS A C 1
ATOM 860 O O . LYS A 1 105 ? 0.050 11.878 -6.675 1.00 97.25 105 LYS A O 1
ATOM 865 N N . ALA A 1 106 ? -0.089 11.332 -8.846 1.00 97.69 106 ALA A N 1
ATOM 866 C CA . ALA A 1 106 ? -1.550 11.232 -8.859 1.00 97.69 106 ALA A CA 1
ATOM 867 C C . ALA A 1 106 ? -2.078 10.140 -7.905 1.00 97.69 106 ALA A C 1
ATOM 869 O O . ALA A 1 106 ? -3.086 10.337 -7.223 1.00 97.69 106 ALA A O 1
ATOM 870 N N . LEU A 1 107 ? -1.386 8.999 -7.810 1.00 97.62 107 LEU A N 1
ATOM 871 C CA . LEU A 1 107 ? -1.745 7.924 -6.879 1.00 97.62 107 LEU A CA 1
ATOM 872 C C . LEU A 1 107 ? -1.528 8.346 -5.415 1.00 97.62 107 LEU A C 1
ATOM 874 O O . LEU A 1 107 ? -2.386 8.076 -4.573 1.00 97.62 107 LEU A O 1
ATOM 878 N N . LYS A 1 108 ? -0.440 9.067 -5.116 1.00 97.00 108 LYS A N 1
ATOM 879 C CA . LYS A 1 108 ? -0.186 9.644 -3.782 1.00 97.00 108 LYS A CA 1
ATOM 880 C C . LYS A 1 108 ? -1.230 10.684 -3.392 1.00 97.00 108 LYS A C 1
ATOM 882 O O . LYS A 1 108 ? -1.727 10.663 -2.271 1.00 97.00 108 LYS A O 1
ATOM 887 N N . GLU A 1 109 ? -1.629 11.554 -4.318 1.00 97.31 109 GLU A N 1
ATOM 888 C CA . GLU A 1 109 ? -2.712 12.515 -4.082 1.00 97.31 109 GLU A CA 1
ATOM 889 C C . GLU A 1 109 ? -4.034 11.802 -3.753 1.00 97.31 109 GLU A C 1
ATOM 891 O O . GLU A 1 109 ? -4.747 12.205 -2.833 1.00 97.31 109 GLU A O 1
ATOM 896 N N . ARG A 1 110 ? -4.343 10.693 -4.437 1.00 96.44 110 ARG A N 1
ATOM 897 C CA . ARG A 1 110 ? -5.527 9.872 -4.141 1.00 96.44 110 ARG A CA 1
ATOM 898 C C . ARG A 1 110 ? -5.481 9.247 -2.744 1.00 96.44 110 ARG A C 1
ATOM 900 O O . ARG A 1 110 ? -6.508 9.234 -2.063 1.00 96.44 110 ARG A O 1
ATOM 907 N N . LEU A 1 111 ? -4.327 8.742 -2.311 1.00 96.19 111 LEU A N 1
ATOM 908 C CA . LEU A 1 111 ? -4.128 8.237 -0.946 1.00 96.19 111 LEU A CA 1
ATOM 909 C C . LEU A 1 111 ? -4.333 9.349 0.094 1.00 96.19 111 LEU A C 1
ATOM 911 O O . LEU A 1 111 ? -5.118 9.175 1.029 1.00 96.19 111 LEU A O 1
ATOM 915 N N . ALA A 1 112 ? -3.746 10.525 -0.143 1.00 96.69 112 ALA A N 1
ATOM 916 C CA . ALA A 1 112 ? -3.871 11.687 0.735 1.00 96.69 112 ALA A CA 1
ATOM 917 C C . ALA A 1 112 ? -5.324 12.160 0.894 1.00 96.69 112 ALA A C 1
ATOM 919 O O . ALA A 1 112 ? -5.758 12.478 2.003 1.00 96.69 112 ALA A O 1
ATOM 920 N N . LEU A 1 113 ? -6.120 12.137 -0.182 1.00 96.50 113 LEU A N 1
ATOM 921 C CA . LEU A 1 113 ? -7.557 12.446 -0.127 1.00 96.50 113 LEU A CA 1
ATOM 922 C C . LEU A 1 113 ? -8.353 11.484 0.771 1.00 96.50 113 LEU A C 1
ATOM 924 O O . LEU A 1 113 ? -9.437 11.839 1.232 1.00 96.50 113 LEU A O 1
ATOM 928 N N . ASN A 1 114 ? -7.820 10.290 1.037 1.00 95.56 114 ASN A N 1
ATOM 929 C CA . ASN A 1 114 ? -8.414 9.289 1.920 1.00 95.56 114 ASN A CA 1
ATOM 930 C C . ASN A 1 114 ? -7.762 9.255 3.314 1.00 95.56 114 ASN A C 1
ATOM 932 O O . ASN A 1 114 ? -8.040 8.346 4.093 1.00 95.56 114 ASN A O 1
ATOM 936 N N . GLY A 1 115 ? -6.934 10.251 3.648 1.00 94.69 115 GLY A N 1
ATOM 937 C CA . GLY A 1 115 ? -6.291 10.371 4.958 1.00 94.69 115 GLY A CA 1
ATOM 938 C C . GLY A 1 115 ? -5.058 9.487 5.145 1.00 94.69 115 GLY A C 1
ATOM 939 O O . GLY A 1 115 ? -4.632 9.307 6.281 1.00 94.69 115 GLY A O 1
ATOM 940 N N . VAL A 1 116 ? -4.500 8.951 4.057 1.00 95.81 116 VAL A N 1
ATOM 941 C CA . VAL A 1 116 ? -3.259 8.168 4.066 1.00 95.81 116 VAL A CA 1
ATOM 942 C C . VAL A 1 116 ? -2.111 9.066 3.620 1.00 95.81 116 VAL A C 1
ATOM 944 O O . VAL A 1 116 ? -2.186 9.658 2.542 1.00 95.81 116 VAL A O 1
ATOM 947 N N . SER A 1 117 ? -1.080 9.189 4.454 1.00 90.81 117 SER A N 1
ATOM 948 C CA . SER A 1 117 ? 0.103 10.008 4.179 1.00 90.81 117 SER A CA 1
ATOM 949 C C . SER A 1 117 ? 1.142 9.302 3.320 1.00 90.81 117 SER A C 1
ATOM 951 O O . SER A 1 117 ? 1.233 8.053 3.365 1.00 90.81 117 SER A O 1
#

Mean predicted aligned error: 6.91 Å

Nearest PDB structures (foldseek):
  3ogm-assembly8_H  TM=4.684E-01  e=3.822E-01  Arabidopsis thaliana
  4rwt-assembly1_D  TM=4.358E-01  e=8.805E-01  Homo sapiens
  4z94-assembly1_G  TM=3.532E-01  e=9.389E-01  Homo sapiens
  4z79-assembly1_A  TM=4.473E-01  e=3.615E+00  Homo sapiens

Foldseek 3Di:
DAPALPCQVVVLLVLLVPLQDAEEEQEDDDPPPVPDPDPPLPDGRECEVVSPVVSNLSNQNHAYYEHANHAYCDDPVSLVVCVVRNVNHQEYYYFNHPVDPVRSVVSVVVCVVSNHD

Secondary structure (DSSP, 8-state):
---STTTHHHHHHHHTT-TT--EEE--------TT-SS---------SGGGTGGGGGG-TT--EEE-TT---B--HHHHHHHHHH-TT--EEES-SBTT-HHHHHHHHHHHHHTT--

Solvent-accessible surface area (backbone atoms only — not comparable to full-atom values): 6703 Å² total; per-residue (Å²): 134,84,77,64,79,77,51,48,60,55,52,36,57,56,54,29,69,42,44,78,39,37,70,47,79,49,54,50,77,83,74,84,64,93,83,61,100,63,89,75,88,79,74,59,79,58,73,35,58,95,58,40,41,68,56,41,55,50,28,42,48,23,26,34,41,32,31,40,81,33,80,32,78,53,51,70,67,43,52,51,48,44,63,68,41,29,73,45,44,41,38,62,44,57,50,51,19,66,86,38,68,70,57,26,50,54,53,51,52,55,37,44,77,73,65,22,80

pLDDT: mean 85.02, std 17.1, range [31.64, 97.69]

Organism: NCBI:txid1440133